Protein AF-A0A9P7NGP0-F1 (afdb_monomer_lite)

pLDDT: mean 70.24, std 17.87, range [31.16, 93.62]

Sequence (156 aa):
FSLLLSSTIDVFDLRAKATAATGVGLSGDTGLLHAVDDRLAAYGYETNTGIRMVCVVDMRGRRVDASRQPSGSGSGGGGGGGSGSGGTGTGLRDAELKPVFRAMQAAYVRLLQNPFYQPDEHAPLGGAGGQRIVSRRFDADMRRIGEGWTPGVTSL

InterPro domains:
  IPR006722 Trafficking protein particle complex subunit 2 [PF04628] (38-145)
  IPR006722 Trafficking protein particle complex subunit 2 [PTHR12403] (4-146)
  IPR011012 Longin-like domain superfamily [SSF64356] (4-149)

Structure (mmCIF, N/CA/C/O backbone):
data_AF-A0A9P7NGP0-F1
#
_entry.id   AF-A0A9P7NGP0-F1
#
loop_
_atom_site.group_PDB
_atom_site.id
_atom_site.type_symbol
_atom_site.label_atom_id
_atom_site.label_alt_id
_atom_site.label_comp_id
_atom_site.label_asym_id
_atom_site.label_entity_id
_atom_site.label_seq_id
_atom_site.pdbx_PDB_ins_code
_atom_site.Cartn_x
_atom_site.Cartn_y
_atom_site.Cartn_z
_atom_site.occupancy
_atom_site.B_iso_or_equiv
_atom_site.auth_seq_id
_atom_site.auth_comp_id
_atom_site.auth_asym_id
_atom_site.auth_atom_id
_atom_site.pdbx_PDB_model_num
ATOM 1 N N . PHE A 1 1 ? 6.179 -15.873 3.939 1.00 59.59 1 PHE A N 1
ATOM 2 C CA . PHE A 1 1 ? 5.945 -14.430 3.713 1.00 59.59 1 PHE A CA 1
ATOM 3 C C . PHE A 1 1 ? 6.059 -13.578 4.975 1.00 59.59 1 PHE A C 1
ATOM 5 O O . PHE A 1 1 ? 6.586 -12.483 4.864 1.00 59.59 1 PHE A O 1
ATOM 12 N N . SER A 1 2 ? 5.649 -14.044 6.161 1.00 70.25 2 SER A N 1
ATOM 13 C CA . SER A 1 2 ? 5.647 -13.210 7.380 1.00 70.25 2 SER A CA 1
ATOM 14 C C . SER A 1 2 ? 7.013 -12.630 7.780 1.00 70.25 2 SER A C 1
ATOM 16 O O . SER A 1 2 ? 7.070 -11.475 8.176 1.00 70.25 2 SER A O 1
ATOM 18 N N . LEU A 1 3 ? 8.115 -13.373 7.607 1.00 73.75 3 LEU A N 1
ATOM 19 C CA . LEU A 1 3 ? 9.470 -12.860 7.876 1.00 73.75 3 LEU A CA 1
ATOM 20 C C . LEU A 1 3 ? 9.872 -11.713 6.933 1.00 73.75 3 LEU A C 1
ATOM 22 O O . LEU A 1 3 ? 10.450 -10.727 7.375 1.00 73.75 3 LEU A O 1
ATOM 26 N N . LEU A 1 4 ? 9.513 -11.811 5.649 1.00 71.88 4 LEU A N 1
ATOM 27 C CA . LEU A 1 4 ? 9.787 -10.763 4.660 1.00 71.88 4 LEU A CA 1
ATOM 28 C C . LEU A 1 4 ? 8.982 -9.502 4.962 1.00 71.88 4 LEU A C 1
ATOM 30 O O . LEU A 1 4 ? 9.525 -8.407 4.919 1.00 71.88 4 LEU A O 1
ATOM 34 N N . LEU A 1 5 ? 7.706 -9.668 5.322 1.00 73.38 5 LEU A N 1
ATOM 35 C CA . LEU A 1 5 ? 6.855 -8.554 5.734 1.00 73.38 5 LEU A CA 1
ATOM 36 C C . LEU A 1 5 ? 7.398 -7.875 6.997 1.00 73.38 5 LEU A C 1
ATOM 38 O O . LEU A 1 5 ? 7.492 -6.652 7.029 1.00 73.38 5 LEU A O 1
ATOM 42 N N . SER A 1 6 ? 7.829 -8.655 7.992 1.00 77.38 6 SER A N 1
ATOM 43 C CA . SER A 1 6 ? 8.477 -8.113 9.190 1.00 77.38 6 SER A CA 1
ATOM 44 C C . SER A 1 6 ? 9.724 -7.300 8.835 1.00 77.38 6 SER A C 1
ATOM 46 O O . SER A 1 6 ? 9.864 -6.179 9.303 1.00 77.38 6 SER A O 1
ATOM 48 N N . SER A 1 7 ? 10.578 -7.806 7.940 1.00 77.56 7 SER A N 1
ATOM 49 C CA . SER A 1 7 ? 11.766 -7.072 7.487 1.00 77.56 7 SER A CA 1
ATOM 50 C C . SER A 1 7 ? 11.413 -5.788 6.724 1.00 77.56 7 SER A C 1
ATOM 52 O O . SER A 1 7 ? 12.077 -4.769 6.897 1.00 77.56 7 SER A O 1
ATOM 54 N N . THR A 1 8 ? 10.341 -5.785 5.920 1.00 74.81 8 THR A N 1
ATOM 55 C CA . THR A 1 8 ? 9.895 -4.558 5.240 1.00 74.81 8 THR A CA 1
ATOM 56 C C . THR A 1 8 ? 9.407 -3.483 6.210 1.00 74.81 8 THR A C 1
ATOM 58 O O . THR A 1 8 ? 9.597 -2.303 5.925 1.00 74.81 8 THR A O 1
ATOM 61 N N . ILE A 1 9 ? 8.829 -3.864 7.358 1.00 79.38 9 ILE A N 1
ATOM 62 C CA . ILE A 1 9 ? 8.383 -2.921 8.398 1.00 79.38 9 ILE A CA 1
ATOM 63 C C . ILE A 1 9 ? 9.575 -2.156 8.979 1.00 79.38 9 ILE A C 1
ATOM 65 O O . ILE A 1 9 ? 9.506 -0.931 9.075 1.00 79.38 9 ILE A O 1
ATOM 69 N N . ASP A 1 10 ? 10.683 -2.841 9.266 1.00 78.31 10 ASP A N 1
ATOM 70 C CA . ASP A 1 10 ? 11.898 -2.194 9.776 1.00 78.31 10 ASP A CA 1
ATOM 71 C C . ASP A 1 10 ? 12.448 -1.162 8.775 1.00 78.31 10 ASP A C 1
ATOM 73 O O . ASP A 1 10 ? 12.891 -0.075 9.155 1.00 78.31 10 ASP A O 1
ATOM 77 N N . VAL A 1 11 ? 12.375 -1.472 7.474 1.00 77.62 11 VAL A N 1
ATOM 78 C CA . VAL A 1 11 ? 12.791 -0.555 6.401 1.00 77.62 11 VAL A CA 1
ATOM 79 C C . VAL A 1 11 ? 11.866 0.660 6.313 1.00 77.62 11 VAL A C 1
ATOM 81 O O . VAL A 1 11 ? 12.364 1.775 6.132 1.00 77.62 11 VAL A O 1
ATOM 84 N N . PHE A 1 12 ? 10.550 0.476 6.466 1.00 77.00 12 PHE A N 1
ATOM 85 C CA . PHE A 1 12 ? 9.608 1.595 6.552 1.00 77.00 12 PHE A CA 1
ATOM 86 C C . PHE A 1 12 ? 9.940 2.505 7.733 1.00 77.00 12 PHE A C 1
ATOM 88 O O . PHE A 1 12 ? 10.072 3.707 7.538 1.00 77.00 12 PHE A O 1
ATOM 95 N N . ASP A 1 13 ? 10.147 1.957 8.930 1.00 78.38 13 ASP A N 1
ATOM 96 C CA . ASP A 1 13 ? 10.439 2.764 10.120 1.00 78.38 13 ASP A CA 1
ATOM 97 C C . ASP A 1 13 ? 11.765 3.522 9.999 1.00 78.38 13 ASP A C 1
ATOM 99 O O . ASP A 1 13 ? 11.867 4.686 10.400 1.00 78.38 13 ASP A O 1
ATOM 103 N N . LEU A 1 14 ? 12.787 2.887 9.419 1.00 77.75 14 LEU A N 1
ATOM 104 C CA . LEU A 1 14 ? 14.083 3.516 9.179 1.00 77.75 14 LEU A CA 1
ATOM 105 C C . LEU A 1 14 ? 13.969 4.664 8.168 1.00 77.75 14 LEU A C 1
ATOM 107 O O . LEU A 1 14 ? 14.516 5.746 8.399 1.00 77.75 14 LEU A O 1
ATOM 111 N N . ARG A 1 15 ? 13.236 4.460 7.066 1.00 73.94 15 ARG A N 1
ATOM 112 C CA . ARG A 1 15 ? 13.050 5.490 6.033 1.00 73.94 15 ARG A CA 1
ATOM 113 C C . ARG A 1 15 ? 12.108 6.598 6.484 1.00 73.94 15 ARG A C 1
ATOM 115 O O . ARG A 1 15 ? 12.420 7.750 6.229 1.00 73.94 15 ARG A O 1
ATOM 122 N N . ALA A 1 16 ? 11.047 6.298 7.229 1.00 70.44 16 ALA A N 1
ATOM 123 C CA . ALA A 1 16 ? 10.156 7.304 7.802 1.00 70.44 16 ALA A CA 1
ATOM 124 C C . ALA A 1 16 ? 10.919 8.273 8.720 1.00 70.44 16 ALA A C 1
ATOM 126 O O . ALA A 1 16 ? 10.753 9.488 8.610 1.00 70.44 16 ALA A O 1
ATOM 127 N N . LYS A 1 17 ? 11.829 7.760 9.563 1.00 69.31 17 LYS A N 1
ATOM 128 C CA . LYS A 1 17 ? 12.725 8.590 10.391 1.00 69.31 17 LYS A CA 1
ATOM 129 C C . LYS A 1 17 ? 13.653 9.466 9.544 1.00 69.31 17 LYS A C 1
ATOM 131 O O . LYS A 1 17 ? 13.838 10.638 9.864 1.00 69.31 17 LYS A O 1
ATOM 136 N N . ALA A 1 18 ? 14.210 8.924 8.459 1.00 65.19 18 ALA A N 1
ATOM 137 C CA . ALA A 1 18 ? 15.073 9.676 7.547 1.00 65.19 18 ALA A CA 1
ATOM 138 C C . ALA A 1 18 ? 14.300 10.757 6.766 1.00 65.19 18 ALA A C 1
ATOM 140 O O . ALA A 1 18 ? 14.748 11.897 6.681 1.00 65.19 18 ALA A O 1
ATOM 141 N N . THR A 1 19 ? 13.111 10.439 6.253 1.00 62.62 19 THR A N 1
ATOM 142 C CA . THR A 1 19 ? 12.244 11.371 5.524 1.00 62.62 19 THR A CA 1
ATOM 143 C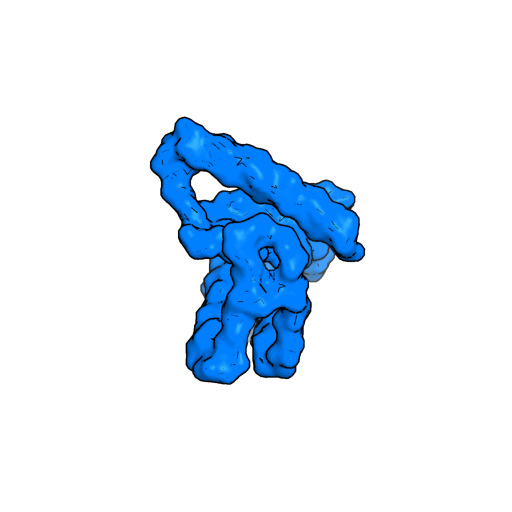 C . THR A 1 19 ? 11.738 12.489 6.437 1.00 62.62 19 THR A C 1
ATOM 145 O O . THR A 1 19 ? 11.845 13.659 6.062 1.00 62.62 19 THR A O 1
ATOM 148 N N . ALA A 1 20 ? 11.317 12.166 7.668 1.00 60.19 20 ALA A N 1
ATOM 149 C CA . ALA A 1 20 ? 10.950 13.151 8.688 1.00 60.19 20 ALA A CA 1
ATOM 150 C C . ALA A 1 20 ? 12.111 14.106 9.020 1.00 60.19 20 ALA A C 1
ATOM 152 O O . ALA A 1 20 ? 11.887 15.303 9.185 1.00 60.19 20 ALA A O 1
ATOM 153 N N . ALA A 1 21 ? 13.354 13.610 9.041 1.00 59.09 21 ALA A N 1
ATOM 154 C CA . ALA A 1 21 ? 14.542 14.441 9.234 1.00 59.09 21 ALA A CA 1
ATOM 155 C C . ALA A 1 21 ? 14.837 15.384 8.048 1.00 59.09 21 ALA A C 1
ATOM 157 O O . ALA A 1 21 ? 15.479 16.414 8.236 1.00 59.09 21 ALA A O 1
ATOM 158 N N . THR A 1 22 ? 14.361 15.066 6.838 1.00 59.50 22 THR A N 1
ATOM 159 C CA . THR A 1 22 ? 14.561 15.889 5.625 1.00 59.50 22 THR A CA 1
ATOM 160 C C . THR A 1 22 ? 13.401 16.837 5.301 1.00 59.50 22 THR A C 1
ATOM 162 O O . THR A 1 22 ? 13.508 17.627 4.366 1.00 59.50 22 THR A O 1
ATOM 165 N N . GLY A 1 23 ? 12.289 16.778 6.045 1.00 52.41 23 GLY A N 1
ATOM 166 C CA . GLY A 1 23 ? 11.128 17.661 5.855 1.00 52.41 23 GLY A CA 1
ATOM 167 C C . GLY A 1 23 ? 10.331 17.429 4.561 1.00 52.41 23 GLY A C 1
ATOM 168 O O . GLY A 1 23 ? 9.442 18.217 4.241 1.00 52.41 23 GLY A O 1
ATOM 169 N N . VAL A 1 24 ? 10.626 16.361 3.813 1.00 53.88 24 VAL A N 1
ATOM 170 C CA . VAL A 1 24 ? 9.880 15.960 2.611 1.00 53.88 24 VAL A CA 1
ATOM 171 C C . VAL A 1 24 ? 8.652 15.145 3.046 1.00 53.88 24 VAL A C 1
ATOM 173 O O . VAL A 1 24 ? 8.734 14.339 3.964 1.00 53.88 24 VAL A O 1
ATOM 176 N N . GLY A 1 25 ? 7.492 15.429 2.449 1.00 51.19 25 GLY A N 1
ATOM 177 C CA . GLY A 1 25 ? 6.162 15.123 2.994 1.00 51.19 25 GLY A CA 1
ATOM 178 C C . GLY A 1 25 ? 5.837 13.656 3.325 1.00 51.19 25 GLY A C 1
ATOM 179 O O . GLY A 1 25 ? 6.385 12.716 2.764 1.00 51.19 25 GLY A O 1
ATOM 180 N N . LEU A 1 26 ? 4.854 13.504 4.219 1.00 52.69 26 LEU A N 1
ATOM 181 C CA . LEU A 1 26 ? 4.384 12.280 4.895 1.00 52.69 26 LEU A CA 1
ATOM 182 C C . LEU A 1 26 ? 3.798 11.178 3.984 1.00 52.69 26 LEU A C 1
ATOM 184 O O . LEU A 1 26 ? 3.388 10.138 4.484 1.00 52.69 26 LEU A O 1
ATOM 188 N N . SER A 1 27 ? 3.716 11.394 2.668 1.00 54.47 27 SER A N 1
ATOM 189 C CA . SER A 1 27 ? 3.313 10.372 1.698 1.00 54.47 27 SER A CA 1
ATOM 190 C C . SER A 1 27 ? 4.347 10.307 0.593 1.00 54.47 27 SER A C 1
ATOM 192 O O . SER A 1 27 ? 4.621 11.312 -0.065 1.00 54.47 27 SER A O 1
ATOM 194 N N . GLY A 1 28 ? 4.920 9.129 0.395 1.00 61.97 28 GLY A N 1
ATOM 195 C CA . GLY A 1 28 ? 6.040 8.968 -0.513 1.00 61.97 28 GLY A CA 1
ATOM 196 C C . GLY A 1 28 ? 6.158 7.544 -1.016 1.00 61.97 28 GLY A C 1
ATOM 197 O O . GLY A 1 28 ? 5.946 6.581 -0.274 1.00 61.97 28 GLY A O 1
ATOM 198 N N . ASP A 1 29 ? 6.523 7.437 -2.293 1.00 61.75 29 ASP A N 1
ATOM 199 C CA . ASP A 1 29 ? 6.999 6.197 -2.886 1.00 61.75 29 ASP A CA 1
ATOM 200 C C . ASP A 1 29 ? 8.223 5.759 -2.075 1.00 61.75 29 ASP A C 1
ATOM 202 O O . ASP A 1 29 ? 9.286 6.377 -2.131 1.00 61.75 29 ASP A O 1
ATOM 206 N N . THR A 1 30 ? 8.069 4.719 -1.258 1.00 58.91 30 THR A N 1
ATOM 207 C CA . THR A 1 30 ? 9.188 4.199 -0.470 1.00 58.91 30 THR A CA 1
ATOM 208 C C . THR A 1 30 ? 10.150 3.437 -1.378 1.00 58.91 30 THR A C 1
ATOM 210 O O . THR A 1 30 ? 11.291 3.217 -0.989 1.00 58.91 30 THR A O 1
ATOM 213 N N . GLY A 1 31 ? 9.725 3.073 -2.593 1.00 65.94 31 GLY A N 1
ATOM 214 C CA . GLY A 1 31 ? 10.539 2.402 -3.602 1.00 65.94 31 GLY A CA 1
ATOM 215 C C . GLY A 1 31 ? 10.810 0.942 -3.237 1.00 65.94 31 GLY A C 1
ATOM 216 O O . GLY A 1 31 ? 10.021 0.298 -2.541 1.00 65.94 31 GLY A O 1
ATOM 217 N N . LEU A 1 32 ? 11.934 0.395 -3.708 1.00 68.00 32 LEU A N 1
ATOM 218 C CA . LEU A 1 32 ? 12.377 -0.959 -3.363 1.00 68.00 32 LEU A CA 1
ATOM 219 C C . LEU A 1 32 ? 12.670 -1.046 -1.854 1.00 68.00 32 LEU A C 1
ATOM 221 O O . LEU A 1 32 ? 13.572 -0.370 -1.344 1.00 68.00 32 LEU A O 1
ATOM 225 N N . LEU A 1 33 ? 11.907 -1.876 -1.144 1.00 65.44 33 LEU A N 1
ATOM 226 C CA . LEU A 1 33 ? 12.086 -2.142 0.284 1.00 65.44 33 LEU A CA 1
ATOM 227 C C . LEU A 1 33 ? 13.085 -3.271 0.505 1.00 65.44 33 LEU A C 1
ATOM 229 O O . LEU A 1 33 ? 13.976 -3.154 1.341 1.00 65.44 33 LEU A O 1
ATOM 233 N N . HIS A 1 34 ? 12.939 -4.361 -0.250 1.00 63.66 34 HIS A N 1
ATOM 234 C CA . HIS A 1 34 ? 13.792 -5.531 -0.108 1.00 63.66 34 HIS A CA 1
ATOM 235 C C . HIS A 1 34 ? 13.855 -6.321 -1.420 1.00 63.66 34 HIS A C 1
ATOM 237 O O . HIS A 1 34 ? 12.825 -6.731 -1.953 1.00 63.66 34 HIS A O 1
ATOM 243 N N . ALA A 1 35 ? 15.061 -6.543 -1.944 1.00 64.81 35 ALA A N 1
ATOM 244 C CA . ALA A 1 35 ? 15.301 -7.579 -2.942 1.00 64.81 35 ALA A CA 1
ATOM 245 C C . ALA A 1 35 ? 15.448 -8.899 -2.177 1.00 64.81 35 ALA A C 1
ATOM 247 O O . ALA A 1 35 ? 16.485 -9.158 -1.575 1.00 64.81 35 ALA A O 1
ATOM 248 N N . VAL A 1 36 ? 14.359 -9.661 -2.113 1.00 60.38 36 VAL A N 1
ATO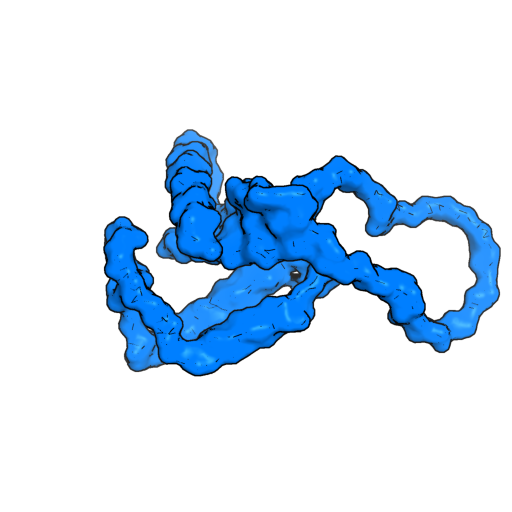M 249 C CA . VAL A 1 36 ? 14.249 -10.889 -1.315 1.00 60.38 36 VAL A CA 1
ATOM 250 C C . VAL A 1 36 ? 15.191 -11.970 -1.849 1.00 60.38 36 VAL A C 1
ATOM 252 O O . VAL A 1 36 ? 15.769 -12.726 -1.077 1.00 60.38 36 VAL A O 1
ATOM 255 N N . ASP A 1 37 ? 15.310 -12.041 -3.173 1.00 64.62 37 ASP A N 1
ATOM 256 C CA . ASP A 1 37 ? 16.213 -12.910 -3.930 1.00 64.62 37 ASP A CA 1
ATOM 257 C C . ASP A 1 37 ? 16.341 -12.331 -5.358 1.00 64.62 37 ASP A C 1
ATOM 259 O O . ASP A 1 37 ? 15.619 -11.389 -5.699 1.00 64.62 37 ASP A O 1
ATOM 263 N N . ASP A 1 38 ? 17.148 -12.930 -6.241 1.00 62.94 38 ASP A N 1
ATOM 264 C CA . ASP A 1 38 ? 17.298 -12.546 -7.665 1.00 62.94 38 ASP A CA 1
ATOM 265 C C . ASP A 1 38 ? 15.965 -12.490 -8.439 1.00 62.94 38 ASP A C 1
ATOM 267 O O . ASP A 1 38 ? 15.869 -11.976 -9.557 1.00 62.94 38 ASP A O 1
ATOM 271 N N . ARG A 1 39 ? 14.924 -13.092 -7.864 1.00 70.00 39 ARG A N 1
ATOM 272 C CA . ARG A 1 39 ? 13.625 -13.329 -8.484 1.00 70.00 39 ARG A CA 1
ATOM 273 C C . ARG A 1 39 ? 12.516 -12.502 -7.865 1.00 70.00 39 ARG A C 1
ATOM 275 O O . ARG A 1 39 ? 11.540 -12.255 -8.545 1.00 70.00 39 ARG A O 1
ATOM 282 N N . LEU A 1 40 ? 12.619 -12.089 -6.606 1.00 77.69 40 LEU A N 1
ATOM 283 C CA . LEU A 1 40 ? 11.513 -11.456 -5.889 1.00 77.69 40 LEU A CA 1
ATOM 284 C C . LEU A 1 40 ? 11.947 -10.102 -5.340 1.00 77.69 40 LEU A C 1
ATOM 286 O O . LEU A 1 40 ? 12.893 -10.012 -4.560 1.00 77.69 40 LEU A O 1
ATOM 290 N N . ALA A 1 41 ? 11.215 -9.057 -5.708 1.00 80.44 41 ALA A N 1
ATOM 291 C CA . ALA A 1 41 ? 11.430 -7.701 -5.227 1.00 80.44 41 ALA A CA 1
ATOM 292 C C . ALA A 1 41 ? 10.179 -7.192 -4.502 1.00 80.44 41 ALA A C 1
ATOM 294 O O . ALA A 1 41 ? 9.071 -7.268 -5.029 1.00 80.44 41 ALA A O 1
ATOM 295 N N . ALA A 1 42 ? 10.353 -6.680 -3.286 1.00 83.62 42 ALA A N 1
ATOM 296 C CA . ALA A 1 42 ? 9.298 -6.060 -2.497 1.00 83.62 42 ALA A CA 1
ATOM 297 C C . ALA A 1 42 ? 9.367 -4.534 -2.624 1.00 83.62 42 ALA A C 1
ATOM 299 O O . ALA A 1 42 ? 10.406 -3.925 -2.358 1.00 83.62 42 ALA A O 1
ATOM 300 N N . TYR A 1 43 ? 8.243 -3.928 -2.982 1.00 83.81 43 TYR A N 1
ATOM 301 C CA . TYR A 1 43 ? 8.062 -2.493 -3.152 1.00 83.81 43 TYR A CA 1
ATOM 302 C C . TYR A 1 43 ? 7.090 -1.945 -2.121 1.00 83.81 43 TYR A C 1
ATOM 304 O O . TYR A 1 43 ? 6.106 -2.603 -1.781 1.00 83.81 43 TYR A O 1
ATOM 312 N N . GLY A 1 44 ? 7.371 -0.734 -1.652 1.00 85.44 44 GLY A N 1
ATOM 313 C CA . GLY A 1 44 ? 6.635 -0.070 -0.588 1.00 85.44 44 GLY A CA 1
ATOM 314 C C . GLY A 1 44 ? 6.015 1.240 -1.018 1.00 85.44 44 GLY A C 1
ATOM 315 O O . GLY A 1 44 ? 6.625 2.008 -1.764 1.00 85.44 44 GLY A O 1
ATOM 316 N N . TYR A 1 45 ? 4.832 1.508 -0.482 1.00 84.12 45 TYR A N 1
ATOM 317 C CA . TYR A 1 45 ? 4.187 2.807 -0.560 1.00 84.12 45 TYR A CA 1
ATOM 318 C C . TYR A 1 45 ? 3.589 3.174 0.795 1.00 84.12 45 TYR A C 1
ATOM 320 O O . TYR A 1 45 ? 2.852 2.378 1.379 1.00 84.12 45 TYR A O 1
ATOM 328 N N . GLU A 1 46 ? 3.884 4.375 1.287 1.00 83.94 46 GLU A N 1
ATOM 329 C CA . GLU A 1 46 ? 3.298 4.900 2.520 1.00 83.94 46 GLU A CA 1
ATOM 330 C C . GLU A 1 46 ? 2.400 6.101 2.210 1.00 83.94 46 GLU A C 1
ATOM 332 O O . GLU A 1 46 ? 2.775 7.064 1.530 1.00 83.94 46 GLU A O 1
ATOM 337 N N . THR A 1 47 ? 1.166 6.016 2.695 1.00 81.56 47 THR A N 1
ATOM 338 C CA . THR A 1 47 ? 0.184 7.101 2.608 1.00 81.56 47 THR A CA 1
ATOM 339 C C . THR A 1 47 ? 0.415 8.118 3.722 1.00 81.56 47 THR A C 1
ATOM 341 O O . THR A 1 47 ? 0.943 7.791 4.781 1.00 81.56 47 THR A O 1
ATOM 344 N N . ASN A 1 48 ? -0.083 9.340 3.538 1.00 79.06 48 ASN A N 1
ATOM 345 C CA . ASN A 1 48 ? -0.045 10.396 4.555 1.00 79.06 48 ASN A CA 1
ATOM 346 C C . ASN A 1 48 ? -0.789 10.043 5.855 1.00 79.06 48 ASN A C 1
ATOM 348 O O . ASN A 1 48 ? -0.582 10.704 6.868 1.00 79.06 48 ASN A O 1
ATOM 352 N N . THR A 1 49 ? -1.663 9.034 5.833 1.00 76.50 49 THR A N 1
ATOM 353 C CA . THR A 1 49 ? -2.375 8.521 7.011 1.00 76.50 49 THR A CA 1
ATOM 354 C C . THR A 1 49 ? -1.626 7.378 7.705 1.00 76.50 49 THR A C 1
ATOM 356 O O . THR A 1 49 ? -2.190 6.737 8.585 1.00 76.50 49 THR A O 1
ATOM 359 N N . GLY A 1 50 ? -0.389 7.071 7.293 1.00 76.25 50 GLY A N 1
ATOM 360 C CA . GLY A 1 50 ? 0.436 6.012 7.885 1.00 76.25 50 GLY A CA 1
ATOM 361 C C . GLY A 1 50 ? 0.076 4.591 7.439 1.00 76.25 50 GLY A C 1
ATOM 362 O O . GLY A 1 50 ? 0.566 3.621 8.013 1.00 76.25 50 GLY A O 1
ATOM 363 N N . ILE A 1 51 ? -0.768 4.428 6.412 1.00 83.06 51 ILE A N 1
ATOM 364 C CA . ILE A 1 51 ? -1.034 3.104 5.829 1.00 83.06 51 ILE A CA 1
ATOM 365 C C . ILE A 1 51 ? 0.137 2.742 4.925 1.00 83.06 51 ILE A C 1
ATOM 367 O O . ILE A 1 51 ? 0.433 3.477 3.977 1.00 83.06 51 ILE A O 1
ATOM 371 N N . ARG A 1 52 ? 0.746 1.588 5.196 1.00 85.31 52 ARG A N 1
ATOM 372 C CA . ARG A 1 52 ? 1.879 1.033 4.452 1.00 85.31 52 ARG A CA 1
ATOM 373 C C . ARG A 1 52 ? 1.404 -0.105 3.559 1.00 85.31 52 ARG A C 1
ATOM 375 O O . ARG A 1 52 ? 0.872 -1.108 4.029 1.00 85.31 52 ARG A O 1
ATOM 382 N N . MET A 1 53 ? 1.584 0.065 2.260 1.00 87.69 53 MET A N 1
ATOM 383 C CA . MET A 1 53 ? 1.235 -0.903 1.230 1.00 87.69 53 MET A CA 1
ATOM 384 C C . MET A 1 53 ? 2.509 -1.571 0.730 1.00 87.69 53 MET A C 1
ATOM 386 O O . MET A 1 53 ? 3.489 -0.892 0.429 1.00 87.69 53 MET A O 1
ATOM 390 N N . VAL A 1 54 ? 2.486 -2.899 0.622 1.00 87.31 54 VAL A N 1
ATOM 391 C CA . VAL A 1 54 ? 3.611 -3.684 0.104 1.00 87.31 54 VAL A CA 1
ATOM 392 C C . VAL A 1 54 ? 3.149 -4.509 -1.086 1.00 87.31 54 VAL A C 1
ATOM 394 O O . VAL A 1 54 ? 2.147 -5.218 -1.002 1.00 87.31 54 VAL A O 1
ATOM 397 N N . CYS A 1 55 ? 3.899 -4.437 -2.181 1.00 85.88 55 CYS A N 1
ATOM 398 C CA . CYS A 1 55 ? 3.720 -5.271 -3.362 1.00 85.88 55 CYS A CA 1
ATOM 399 C C . CYS A 1 55 ? 4.976 -6.124 -3.562 1.00 85.88 55 CYS A C 1
ATOM 401 O O . CYS A 1 55 ? 6.083 -5.591 -3.572 1.00 85.88 55 CYS A O 1
ATOM 403 N N . VAL A 1 56 ? 4.822 -7.441 -3.714 1.00 85.56 56 VAL A N 1
ATOM 404 C CA . VAL A 1 56 ? 5.936 -8.349 -4.022 1.00 85.56 56 VAL A CA 1
ATOM 405 C C . VAL A 1 56 ? 5.821 -8.774 -5.477 1.00 85.56 56 VAL A C 1
ATOM 407 O O . VAL A 1 56 ? 4.806 -9.337 -5.879 1.00 85.56 56 VAL A O 1
ATOM 410 N N . VAL A 1 57 ? 6.865 -8.507 -6.254 1.00 82.44 57 VAL A N 1
ATOM 411 C CA . VAL A 1 57 ? 6.912 -8.736 -7.697 1.00 82.44 57 VAL A CA 1
ATOM 412 C C . VAL A 1 57 ? 7.931 -9.826 -8.002 1.00 82.44 57 VAL A C 1
ATOM 414 O O . VAL A 1 57 ? 9.077 -9.748 -7.557 1.00 82.44 57 VAL A O 1
ATOM 417 N N . ASP A 1 58 ? 7.516 -10.832 -8.776 1.00 83.44 58 ASP A N 1
ATOM 418 C CA . ASP A 1 58 ? 8.437 -11.798 -9.376 1.00 83.44 58 ASP A CA 1
ATOM 419 C C . ASP A 1 58 ? 9.068 -11.196 -10.636 1.00 83.44 58 ASP A C 1
ATOM 421 O O . ASP A 1 58 ? 8.433 -11.060 -11.679 1.00 83.44 58 ASP A O 1
ATOM 425 N N . MET A 1 59 ? 10.347 -10.858 -10.533 1.00 71.44 59 MET A N 1
ATOM 426 C CA . MET A 1 59 ? 11.184 -10.277 -11.578 1.00 71.44 59 MET A CA 1
ATOM 427 C C . MET A 1 59 ? 11.480 -11.263 -12.721 1.00 71.44 59 MET A C 1
ATOM 429 O O . MET A 1 59 ? 11.977 -10.858 -13.773 1.00 71.44 59 MET A O 1
ATOM 433 N N . ARG A 1 60 ? 11.160 -12.559 -12.564 1.00 63.47 60 ARG A N 1
ATOM 434 C CA . ARG A 1 60 ? 11.157 -13.541 -13.667 1.00 63.47 60 ARG A CA 1
ATOM 435 C C . ARG A 1 60 ? 9.848 -13.545 -14.446 1.00 63.47 60 ARG A C 1
ATOM 437 O O . ARG A 1 60 ? 9.793 -14.123 -15.535 1.00 63.47 60 ARG A O 1
ATOM 444 N N . GLY A 1 61 ? 8.792 -12.982 -13.864 1.00 55.12 61 GLY A N 1
ATOM 445 C CA . GLY A 1 61 ? 7.413 -13.132 -14.292 1.00 55.12 61 GLY A CA 1
ATOM 446 C C . GLY A 1 61 ? 7.148 -12.495 -15.644 1.00 55.12 61 GLY A C 1
ATOM 447 O O . GLY A 1 61 ? 6.967 -11.289 -15.739 1.00 55.12 61 GLY A O 1
ATOM 448 N N . ARG A 1 62 ? 7.114 -13.367 -16.661 1.00 49.56 62 ARG A N 1
ATOM 449 C CA . ARG A 1 62 ? 6.666 -13.166 -18.043 1.00 49.56 62 ARG A CA 1
ATOM 450 C C . ARG A 1 62 ? 7.154 -11.827 -18.599 1.00 49.56 62 ARG A C 1
ATOM 452 O O . ARG A 1 62 ? 6.436 -10.836 -18.544 1.00 49.56 62 ARG A O 1
ATOM 459 N N . ARG A 1 63 ? 8.351 -11.827 -19.212 1.00 46.72 63 ARG A N 1
ATOM 460 C CA . ARG A 1 63 ? 8.649 -10.873 -20.295 1.00 46.72 63 ARG A CA 1
ATOM 461 C C . ARG A 1 63 ? 7.397 -10.875 -21.158 1.00 46.72 63 ARG A C 1
ATOM 463 O O . ARG A 1 63 ? 7.117 -11.901 -21.777 1.00 46.72 63 ARG A O 1
ATOM 470 N N . VAL A 1 64 ? 6.573 -9.835 -21.046 1.00 48.00 64 VAL A N 1
ATOM 471 C CA . VAL A 1 64 ? 5.341 -9.757 -21.814 1.00 48.00 64 VAL A CA 1
ATOM 472 C C . VAL A 1 64 ? 5.817 -9.897 -23.240 1.00 48.00 64 VAL A C 1
ATOM 474 O O . VAL A 1 64 ? 6.704 -9.158 -23.669 1.00 48.00 64 VAL A O 1
ATOM 477 N N . ASP A 1 65 ? 5.341 -10.958 -23.884 1.00 42.50 65 ASP A N 1
ATOM 478 C CA . ASP A 1 65 ? 5.620 -11.274 -25.267 1.00 42.50 65 ASP A CA 1
ATOM 479 C C . ASP A 1 65 ? 5.352 -9.994 -26.060 1.00 42.50 65 ASP A C 1
ATOM 481 O O . ASP A 1 65 ? 4.210 -9.661 -26.377 1.00 42.50 65 ASP A O 1
ATOM 485 N N . ALA A 1 66 ? 6.416 -9.263 -26.391 1.00 45.06 66 ALA A N 1
ATOM 486 C CA . ALA A 1 66 ? 6.375 -8.144 -27.324 1.00 45.06 66 ALA A CA 1
ATOM 487 C C . ALA A 1 66 ? 5.981 -8.613 -28.744 1.00 45.06 66 ALA A C 1
ATOM 489 O O . ALA A 1 66 ? 6.059 -7.851 -29.700 1.00 45.06 66 ALA A O 1
ATOM 490 N N . SER A 1 67 ? 5.573 -9.878 -28.887 1.00 39.06 67 SER A N 1
ATOM 491 C CA . SER A 1 67 ? 5.175 -10.549 -30.113 1.00 39.06 67 SER A CA 1
ATOM 492 C C . SER A 1 67 ? 3.665 -10.559 -30.363 1.00 39.06 67 SER A C 1
ATOM 494 O O . SER A 1 67 ? 3.260 -10.918 -31.465 1.00 39.06 67 SER A O 1
ATOM 496 N N . ARG A 1 68 ? 2.801 -10.119 -29.430 1.00 42.94 68 ARG A N 1
ATOM 497 C CA . ARG A 1 68 ? 1.358 -9.974 -29.729 1.00 42.94 68 ARG A CA 1
ATOM 498 C C . ARG A 1 68 ? 1.001 -8.570 -30.208 1.00 42.94 68 ARG A C 1
ATOM 500 O O . ARG A 1 68 ? 0.136 -7.893 -29.663 1.00 42.94 68 ARG A O 1
ATOM 507 N N . GLN A 1 69 ? 1.683 -8.165 -31.272 1.00 40.00 69 GLN A N 1
ATOM 508 C CA . GLN A 1 69 ? 1.256 -7.097 -32.164 1.00 40.00 69 GLN A CA 1
ATOM 509 C C . GLN A 1 69 ? 0.015 -7.600 -32.934 1.00 40.00 69 GLN A C 1
ATOM 511 O O . GLN A 1 69 ? 0.089 -8.672 -33.541 1.00 40.00 69 GLN A O 1
ATOM 516 N N . PRO A 1 70 ? -1.143 -6.911 -32.920 1.00 40.00 70 PRO A N 1
ATOM 517 C CA . PRO A 1 70 ? -2.201 -7.221 -33.870 1.00 40.00 70 PRO A CA 1
ATOM 518 C C . PRO A 1 70 ? -1.661 -6.913 -35.269 1.00 40.00 70 PRO A C 1
ATOM 520 O O . PRO A 1 70 ? -1.208 -5.806 -35.549 1.00 40.00 70 PRO A O 1
ATOM 523 N N . SER A 1 71 ? -1.660 -7.933 -36.119 1.00 43.22 71 SER A N 1
ATOM 524 C CA . SER A 1 71 ? -1.261 -7.883 -37.521 1.00 43.22 71 SER A CA 1
ATOM 525 C C . SER A 1 71 ? -2.035 -6.793 -38.268 1.00 43.22 71 SER A C 1
ATOM 527 O O . SER A 1 71 ? -3.180 -6.999 -38.670 1.00 43.22 71 SER A O 1
ATOM 529 N N . GLY A 1 72 ? -1.394 -5.640 -38.445 1.00 38.97 72 GLY A N 1
ATOM 530 C CA . GLY A 1 72 ? -1.796 -4.565 -39.341 1.00 38.97 72 GLY A CA 1
ATOM 531 C C . GLY A 1 72 ? -0.701 -4.364 -40.383 1.00 38.97 72 GLY A C 1
ATOM 532 O O . GLY A 1 72 ? 0.437 -4.052 -40.050 1.00 38.97 72 GLY A O 1
ATOM 533 N N . SER A 1 73 ? -1.053 -4.605 -41.639 1.00 43.94 73 SER A N 1
ATOM 534 C CA . SER A 1 73 ? -0.236 -4.420 -42.837 1.00 43.94 73 SER A CA 1
ATOM 535 C C . SER A 1 73 ? 0.411 -3.032 -42.928 1.00 43.94 73 SER A C 1
ATOM 537 O O . SER A 1 73 ? -0.290 -2.026 -42.823 1.00 43.94 73 SER A O 1
ATOM 539 N N . GLY A 1 74 ? 1.706 -2.971 -43.243 1.00 34.53 74 GLY A N 1
ATOM 540 C CA . GLY A 1 74 ? 2.374 -1.725 -43.627 1.00 34.53 74 GLY A CA 1
ATOM 541 C C . GLY A 1 74 ? 3.861 -1.917 -43.916 1.00 34.53 74 GLY A C 1
ATOM 542 O O . GLY A 1 74 ? 4.653 -2.145 -43.010 1.00 34.53 74 GLY A O 1
ATOM 543 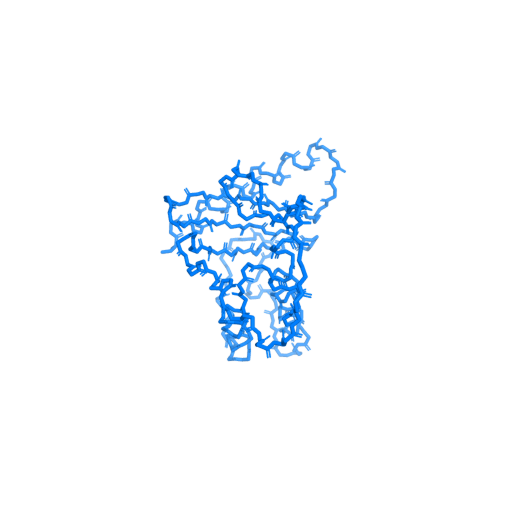N N . SER A 1 75 ? 4.235 -1.838 -45.190 1.00 39.62 75 SER A N 1
ATOM 544 C CA . SER A 1 75 ? 5.613 -1.799 -45.685 1.00 39.62 75 SER A CA 1
ATOM 545 C C . SER A 1 75 ? 6.313 -0.479 -45.337 1.00 39.62 75 SER A C 1
ATOM 547 O O . SER A 1 75 ? 5.706 0.574 -45.524 1.00 39.62 75 SER A O 1
ATOM 549 N N . GLY A 1 76 ? 7.606 -0.506 -44.989 1.00 33.34 76 GLY A N 1
ATOM 550 C CA . GLY A 1 76 ? 8.465 0.684 -45.095 1.00 33.34 76 GLY A CA 1
ATOM 551 C C . GLY A 1 76 ? 9.671 0.738 -44.150 1.00 33.34 76 GLY A C 1
ATOM 552 O O . GLY A 1 76 ? 9.516 0.991 -42.966 1.00 33.34 76 GLY A O 1
ATOM 553 N N . GLY A 1 77 ? 10.861 0.519 -44.720 1.00 32.31 77 GLY A N 1
ATOM 554 C CA . GLY A 1 77 ? 12.144 1.196 -44.459 1.00 32.31 77 GLY A CA 1
ATOM 555 C C . GLY A 1 77 ? 12.544 1.690 -43.056 1.00 32.31 77 GLY A C 1
ATOM 556 O O . GLY A 1 77 ? 12.047 2.699 -42.584 1.00 32.31 77 GLY A O 1
ATOM 557 N N . GLY A 1 78 ? 13.605 1.074 -42.519 1.00 33.62 78 GLY A N 1
ATOM 558 C CA . GLY A 1 78 ? 14.868 1.746 -42.161 1.00 33.62 78 GLY A CA 1
ATOM 559 C C . GLY A 1 78 ? 14.908 2.821 -41.061 1.00 33.62 78 GLY A C 1
ATOM 560 O O . GLY A 1 78 ? 14.556 3.967 -41.297 1.00 33.62 78 GLY A O 1
ATOM 561 N N . GLY A 1 79 ? 15.599 2.489 -39.961 1.00 31.16 79 GLY A N 1
ATOM 562 C CA . GLY A 1 79 ? 16.556 3.410 -39.330 1.00 31.16 79 GLY A CA 1
ATOM 563 C C . GLY A 1 79 ? 16.157 4.062 -38.003 1.00 31.16 79 GLY A C 1
ATOM 564 O O . GLY A 1 79 ? 15.474 5.073 -37.985 1.00 31.16 79 GLY A O 1
ATOM 565 N N . GLY A 1 80 ? 16.756 3.557 -36.916 1.00 32.91 80 GLY A N 1
ATOM 566 C CA . GLY A 1 80 ? 17.311 4.391 -35.841 1.00 32.91 80 GLY A CA 1
ATOM 567 C C . GLY A 1 80 ? 16.360 4.921 -34.763 1.00 32.91 80 GLY A C 1
ATOM 568 O O . GLY A 1 80 ? 15.522 5.774 -35.015 1.00 32.91 80 GLY A O 1
ATOM 569 N N . GLY A 1 81 ? 16.615 4.513 -33.513 1.00 33.12 81 GLY A N 1
ATOM 570 C CA . GLY A 1 81 ? 16.197 5.277 -32.330 1.00 33.12 81 GLY A CA 1
ATOM 571 C C . GLY A 1 81 ? 15.065 4.674 -31.502 1.00 33.12 81 GLY A C 1
ATOM 572 O O . GLY A 1 81 ? 14.149 5.386 -31.111 1.00 33.12 81 GLY A O 1
ATOM 573 N N . GLY A 1 82 ? 15.128 3.375 -31.194 1.00 36.69 82 GLY A N 1
ATOM 574 C CA . GLY A 1 82 ? 14.274 2.754 -30.179 1.00 36.69 82 GLY A CA 1
ATOM 575 C C . GLY A 1 82 ? 14.604 3.257 -28.769 1.00 36.69 82 GLY A C 1
ATOM 576 O O . GLY A 1 82 ? 15.278 2.573 -28.004 1.00 36.69 82 GLY A O 1
ATOM 577 N N . SER A 1 83 ? 14.114 4.437 -28.399 1.00 44.94 83 SER A N 1
ATOM 578 C CA . SER A 1 83 ? 14.058 4.914 -27.014 1.00 44.94 83 SER A CA 1
ATOM 579 C C . SER A 1 83 ? 12.868 4.274 -26.288 1.00 44.94 83 SER A C 1
ATOM 581 O O . SER A 1 83 ? 11.884 4.921 -25.951 1.00 44.94 83 SER A O 1
ATOM 583 N N . GLY A 1 84 ? 12.944 2.964 -26.056 1.00 44.44 84 GLY A N 1
ATOM 584 C CA . GLY A 1 84 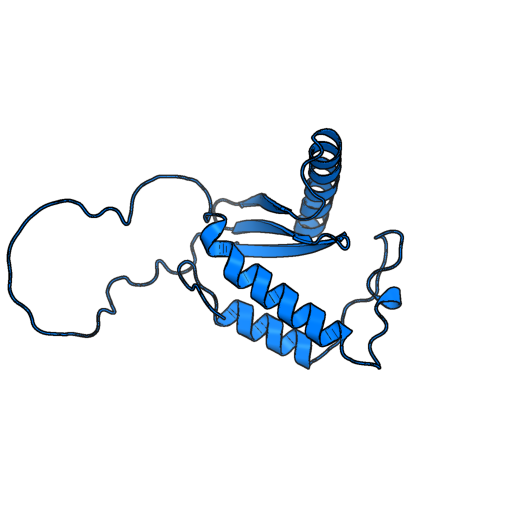? 11.912 2.245 -25.296 1.00 44.44 84 GLY A CA 1
ATOM 585 C C . GLY A 1 84 ? 12.402 1.036 -24.507 1.00 44.44 84 GLY A C 1
ATOM 586 O O . GLY A 1 84 ? 11.645 0.463 -23.734 1.00 44.44 84 GLY A O 1
ATOM 587 N N . SER A 1 85 ? 13.664 0.639 -24.657 1.00 53.06 85 SER A N 1
ATOM 588 C CA . SER A 1 85 ? 14.207 -0.509 -23.937 1.00 53.06 85 SER A CA 1
ATOM 589 C C . SER A 1 85 ? 15.695 -0.289 -23.713 1.00 53.06 85 SER A C 1
ATOM 591 O O . SER A 1 85 ? 16.531 -0.635 -24.540 1.00 53.06 85 SER A O 1
ATOM 593 N N . GLY A 1 86 ? 16.025 0.399 -22.625 1.00 35.81 86 GLY A N 1
ATOM 594 C CA . GLY A 1 86 ? 17.400 0.756 -22.314 1.00 35.81 86 GLY A CA 1
ATOM 595 C C . GLY A 1 86 ? 17.584 1.018 -20.829 1.00 35.81 86 GLY A C 1
ATOM 596 O O . GLY A 1 86 ? 17.095 2.019 -20.306 1.00 35.81 86 GLY A O 1
ATOM 597 N N . GLY A 1 87 ? 18.331 0.125 -20.184 1.00 35.53 87 GLY A N 1
ATOM 598 C CA . GLY A 1 87 ? 19.095 0.448 -18.984 1.00 35.53 87 GLY A CA 1
ATOM 599 C C . GLY A 1 87 ? 18.706 -0.329 -17.734 1.00 35.53 87 GLY A C 1
ATOM 600 O O . GLY A 1 87 ? 17.944 0.169 -16.915 1.00 35.53 87 GLY A O 1
ATOM 601 N N . THR A 1 88 ? 19.270 -1.535 -17.605 1.00 38.12 88 THR A N 1
ATOM 602 C CA . THR A 1 88 ? 20.071 -1.984 -16.444 1.00 38.12 88 THR A CA 1
ATOM 603 C C . THR A 1 88 ? 19.901 -1.187 -15.146 1.00 38.12 88 THR A C 1
ATOM 605 O O . THR A 1 88 ? 20.815 -0.507 -14.686 1.00 38.12 88 THR A O 1
ATOM 608 N N . GLY A 1 89 ? 18.732 -1.319 -14.536 1.00 41.44 89 GLY A N 1
ATOM 609 C CA . GLY A 1 89 ? 18.506 -1.060 -13.125 1.00 41.44 89 GLY A CA 1
ATOM 610 C C . GLY A 1 89 ? 17.797 -2.282 -12.572 1.00 41.44 89 GLY A C 1
ATOM 611 O O . GLY A 1 89 ? 16.759 -2.684 -13.088 1.00 41.44 89 GLY A O 1
ATOM 612 N N . THR A 1 90 ? 18.388 -2.926 -11.578 1.00 51.81 90 THR A N 1
ATOM 613 C CA . THR A 1 90 ? 17.778 -4.007 -10.801 1.00 51.81 90 THR A CA 1
ATOM 614 C C . THR A 1 90 ? 16.532 -3.470 -10.084 1.00 51.81 90 THR A C 1
ATOM 616 O O . THR A 1 90 ? 16.624 -3.005 -8.952 1.00 51.81 90 THR A O 1
ATOM 619 N N . GLY A 1 91 ? 15.378 -3.451 -10.761 1.00 61.22 91 GLY A N 1
ATOM 620 C CA . GLY A 1 91 ? 14.121 -2.952 -10.198 1.00 61.22 91 GLY A CA 1
ATOM 621 C C . GLY A 1 91 ? 13.118 -2.427 -11.232 1.00 61.22 91 GLY A C 1
ATOM 622 O O . GLY A 1 91 ? 13.508 -1.834 -12.233 1.00 61.22 91 GLY A O 1
ATOM 623 N N . LEU A 1 92 ? 11.819 -2.597 -10.963 1.00 67.69 92 LEU A N 1
ATOM 624 C CA . LEU A 1 92 ? 10.755 -1.818 -11.594 1.00 67.69 92 LEU A CA 1
ATOM 625 C C . LEU A 1 92 ? 10.912 -0.331 -11.251 1.00 67.69 92 LEU A C 1
ATOM 627 O O . LEU A 1 92 ? 11.256 0.011 -10.118 1.00 67.69 92 LEU A O 1
ATOM 631 N N . ARG A 1 93 ? 10.630 0.549 -12.218 1.00 70.94 93 ARG A N 1
ATOM 632 C CA . ARG A 1 93 ? 10.614 2.001 -11.985 1.00 70.94 93 ARG A CA 1
ATOM 633 C C . ARG A 1 93 ? 9.363 2.396 -11.202 1.00 70.94 93 ARG A C 1
ATOM 635 O O . ARG A 1 93 ? 8.285 1.864 -11.452 1.00 70.94 93 ARG A O 1
ATOM 642 N N . ASP A 1 94 ? 9.474 3.419 -10.358 1.00 69.50 94 ASP A N 1
ATOM 643 C CA . ASP A 1 94 ? 8.358 3.931 -9.546 1.00 69.50 94 ASP A CA 1
ATOM 644 C C . ASP A 1 94 ? 7.115 4.274 -10.384 1.00 69.50 94 ASP A C 1
ATOM 646 O O . ASP A 1 94 ? 5.981 4.034 -9.973 1.00 69.50 94 ASP A O 1
ATOM 650 N N . ALA A 1 95 ? 7.313 4.784 -11.605 1.00 73.38 95 ALA A N 1
ATOM 651 C CA . ALA A 1 95 ? 6.226 5.099 -12.531 1.00 73.38 95 ALA A CA 1
ATOM 652 C C . ALA A 1 95 ? 5.361 3.878 -12.902 1.00 73.38 95 ALA A C 1
ATOM 654 O O . ALA A 1 95 ? 4.160 4.031 -13.116 1.00 73.38 95 ALA A O 1
ATOM 655 N N . GLU A 1 96 ? 5.947 2.681 -12.944 1.00 79.06 96 GLU A N 1
ATOM 656 C CA . GLU A 1 96 ? 5.258 1.430 -13.289 1.00 79.06 96 GLU A CA 1
ATOM 657 C C . GLU A 1 96 ? 4.481 0.849 -12.098 1.00 79.06 96 GLU A C 1
ATOM 659 O O . GLU A 1 96 ? 3.514 0.111 -12.286 1.00 79.06 96 GLU A O 1
ATOM 664 N N . LEU A 1 97 ? 4.871 1.217 -10.874 1.00 82.19 97 LEU A N 1
ATOM 665 C CA . LEU A 1 97 ? 4.251 0.758 -9.629 1.00 82.19 97 LEU A CA 1
ATOM 666 C C . LEU A 1 97 ? 3.124 1.683 -9.142 1.00 82.19 97 LEU A C 1
ATOM 668 O O . LEU A 1 97 ? 2.222 1.259 -8.420 1.00 82.19 97 LEU A O 1
ATOM 672 N N . LYS A 1 98 ? 3.113 2.951 -9.566 1.00 85.00 98 LYS A N 1
ATOM 673 C CA . LYS A 1 98 ? 2.052 3.908 -9.205 1.00 85.00 98 LYS A CA 1
ATOM 674 C C . LYS A 1 98 ? 0.630 3.411 -9.502 1.00 85.00 98 LYS A C 1
ATOM 676 O O . LYS A 1 98 ? -0.230 3.598 -8.640 1.00 85.00 98 LYS A O 1
ATOM 681 N N . PRO A 1 99 ? 0.334 2.786 -10.658 1.00 88.12 99 PRO A N 1
ATOM 682 C CA . PRO A 1 99 ? -1.006 2.280 -10.948 1.00 88.12 99 PRO A CA 1
ATOM 683 C C . PRO A 1 99 ? -1.473 1.211 -9.955 1.00 88.12 99 PRO A C 1
ATOM 685 O O . PRO A 1 99 ? -2.612 1.280 -9.492 1.00 88.12 99 PRO A O 1
ATOM 688 N N . VAL A 1 100 ? -0.599 0.270 -9.571 1.00 90.38 100 VAL A N 1
ATOM 689 C CA . VAL A 1 100 ? -0.958 -0.794 -8.618 1.00 90.38 100 VAL A CA 1
ATOM 690 C C . VAL A 1 100 ? -1.205 -0.227 -7.222 1.00 90.38 100 VAL A C 1
ATOM 692 O O . VAL A 1 100 ? -2.237 -0.528 -6.622 1.00 90.38 100 VAL A O 1
ATOM 695 N N . PHE A 1 101 ? -0.352 0.681 -6.739 1.00 89.81 101 PHE A N 1
ATOM 696 C CA . PHE A 1 101 ? -0.552 1.312 -5.431 1.00 89.81 101 PHE A CA 1
ATOM 697 C C . PHE A 1 101 ? -1.803 2.195 -5.391 1.00 89.81 101 PHE A C 1
ATOM 699 O O . PHE A 1 101 ? -2.557 2.144 -4.421 1.00 89.81 101 PHE A O 1
ATOM 706 N N . ARG A 1 102 ? -2.103 2.932 -6.469 1.00 89.75 102 ARG A N 1
ATOM 707 C CA . ARG A 1 102 ? -3.360 3.693 -6.583 1.00 89.75 102 ARG A CA 1
ATOM 708 C C . ARG A 1 102 ? -4.585 2.783 -6.559 1.00 89.75 102 ARG A C 1
ATOM 710 O O . ARG A 1 102 ? -5.558 3.102 -5.879 1.00 89.75 102 ARG A O 1
ATOM 717 N N . ALA A 1 103 ? -4.545 1.654 -7.264 1.00 90.94 103 ALA A N 1
ATOM 718 C CA . ALA A 1 103 ? -5.644 0.693 -7.269 1.00 90.94 103 ALA A CA 1
ATOM 719 C C . ALA A 1 103 ? -5.849 0.059 -5.882 1.00 90.94 103 ALA A C 1
ATOM 721 O O . ALA A 1 103 ? -6.986 -0.040 -5.411 1.00 90.94 103 ALA A O 1
ATOM 722 N N . MET A 1 104 ? -4.758 -0.296 -5.194 1.00 92.31 104 MET A N 1
ATOM 723 C CA . MET A 1 104 ? -4.794 -0.792 -3.816 1.00 92.31 104 MET A CA 1
ATOM 724 C C . MET A 1 104 ? -5.377 0.247 -2.854 1.00 92.31 104 MET A C 1
ATOM 726 O O . MET A 1 104 ? -6.269 -0.072 -2.066 1.00 92.31 104 MET A O 1
ATOM 730 N N . GLN A 1 105 ? -4.930 1.502 -2.951 1.00 91.06 105 GLN A N 1
ATOM 731 C CA . GLN A 1 105 ? -5.452 2.602 -2.145 1.00 91.06 105 GLN A CA 1
ATOM 732 C C . GLN A 1 105 ? -6.943 2.820 -2.402 1.00 91.06 105 GLN A C 1
ATOM 734 O O . GLN A 1 105 ? -7.714 2.938 -1.455 1.00 91.06 105 GLN A O 1
ATOM 739 N N . ALA A 1 106 ? -7.382 2.806 -3.662 1.00 92.44 106 ALA A N 1
ATOM 740 C CA . ALA A 1 106 ? -8.792 2.941 -4.008 1.00 92.44 106 ALA A CA 1
ATOM 741 C C . ALA A 1 106 ? -9.646 1.782 -3.462 1.00 92.44 106 ALA A C 1
ATOM 743 O O . ALA A 1 106 ? -10.781 2.001 -3.038 1.00 92.44 106 ALA A O 1
ATOM 744 N N . ALA A 1 107 ? -9.129 0.549 -3.455 1.00 92.69 107 ALA A N 1
ATOM 745 C CA . ALA A 1 107 ? -9.803 -0.590 -2.830 1.00 92.69 107 ALA A CA 1
ATOM 746 C C . ALA A 1 107 ? -9.902 -0.432 -1.303 1.00 92.69 107 ALA A C 1
ATOM 748 O O . ALA A 1 107 ? -10.956 -0.695 -0.726 1.00 92.69 107 ALA A O 1
ATOM 749 N N . TYR A 1 108 ? -8.842 0.061 -0.658 1.00 90.75 108 TYR A N 1
ATOM 750 C CA . TYR A 1 108 ? -8.834 0.321 0.781 1.00 90.75 108 TYR A CA 1
ATOM 751 C C . TYR A 1 108 ? -9.770 1.471 1.182 1.00 90.75 108 TYR A C 1
ATOM 753 O O . TYR A 1 108 ? -10.540 1.339 2.128 1.00 90.75 108 TYR A O 1
ATOM 761 N N . VAL A 1 109 ? -9.807 2.566 0.420 1.00 91.31 109 VAL A N 1
ATOM 762 C CA . VAL A 1 109 ? -10.758 3.667 0.654 1.00 91.31 109 VAL A CA 1
ATOM 763 C C . VAL A 1 109 ? -12.202 3.178 0.517 1.00 91.31 109 VAL A C 1
ATOM 765 O O . VAL A 1 109 ? -13.040 3.512 1.348 1.00 91.31 109 VAL A O 1
ATOM 768 N N . ARG A 1 110 ? -12.501 2.331 -0.477 1.00 91.62 110 ARG A N 1
ATOM 769 C CA . ARG A 1 110 ? -13.832 1.715 -0.621 1.00 91.62 110 ARG A CA 1
ATOM 770 C C . ARG A 1 110 ? -14.201 0.814 0.558 1.00 91.62 110 ARG A C 1
ATOM 772 O O . ARG A 1 110 ? -15.375 0.733 0.905 1.00 91.62 110 ARG A O 1
ATOM 779 N N . LEU A 1 111 ? -13.222 0.141 1.163 1.00 91.12 111 LEU A N 1
ATOM 780 C CA . LEU A 1 111 ? -13.432 -0.630 2.386 1.00 91.12 111 LEU A CA 1
ATOM 781 C C . LEU A 1 111 ? -13.778 0.290 3.565 1.00 91.12 111 LEU A C 1
ATOM 783 O O . LEU A 1 111 ? -14.738 0.005 4.272 1.00 91.12 111 LEU A O 1
ATOM 787 N N . LEU A 1 112 ? -13.060 1.405 3.731 1.00 89.50 112 LEU A N 1
ATOM 788 C CA . LEU A 1 112 ? -13.338 2.399 4.776 1.00 89.50 112 LEU A CA 1
ATOM 789 C C . LEU A 1 112 ? -14.686 3.107 4.604 1.00 89.50 112 LEU A C 1
ATOM 791 O O . LEU A 1 112 ? -15.307 3.498 5.584 1.00 89.50 112 LEU A O 1
ATOM 795 N N . GLN A 1 113 ? -15.156 3.263 3.367 1.00 89.62 113 GLN A N 1
ATOM 796 C CA . GLN A 1 113 ? -16.478 3.824 3.075 1.00 89.62 113 GLN A CA 1
ATOM 797 C C . GLN A 1 113 ? -17.635 2.891 3.472 1.00 89.62 113 GLN A C 1
ATOM 799 O O . GLN A 1 113 ? -18.796 3.289 3.379 1.00 89.62 113 GLN A O 1
ATOM 804 N N . ASN A 1 114 ? -17.356 1.658 3.905 1.00 89.44 114 ASN A N 1
ATOM 805 C CA . ASN A 1 114 ? -18.374 0.776 4.455 1.00 89.44 114 ASN A CA 1
ATOM 806 C C . ASN A 1 114 ? -18.706 1.195 5.902 1.00 89.44 114 ASN A C 1
ATOM 808 O O . ASN A 1 114 ? -17.839 1.077 6.765 1.00 89.44 114 ASN A O 1
ATOM 812 N N . PRO A 1 115 ? -19.954 1.597 6.209 1.00 89.06 115 PRO A N 1
ATOM 813 C CA . PRO A 1 115 ? -20.334 2.061 7.546 1.00 89.06 115 PRO A CA 1
ATOM 814 C C . PRO A 1 115 ? -20.234 0.984 8.637 1.00 89.06 115 PRO A C 1
ATOM 816 O O . PRO A 1 115 ? -20.239 1.312 9.818 1.00 89.06 115 PRO A O 1
ATOM 819 N N . PHE A 1 116 ? -20.149 -0.295 8.261 1.00 86.44 116 PHE A N 1
ATOM 820 C CA . PHE A 1 116 ? -19.983 -1.411 9.196 1.00 86.44 116 PHE A CA 1
ATOM 821 C C . PHE A 1 116 ? -18.523 -1.830 9.392 1.00 86.44 116 PHE A C 1
ATOM 823 O O . PHE A 1 116 ? -18.250 -2.750 10.158 1.00 86.44 116 PHE A O 1
ATOM 830 N N . TYR A 1 117 ? -17.585 -1.209 8.675 1.00 84.69 117 TYR A N 1
ATOM 831 C CA . TYR A 1 117 ? -16.168 -1.498 8.827 1.00 84.69 117 TYR A CA 1
ATOM 832 C C . TYR A 1 117 ? -15.578 -0.623 9.933 1.00 84.69 117 TYR A C 1
ATOM 834 O O . TYR A 1 117 ? -15.652 0.601 9.862 1.00 84.69 117 TYR A O 1
ATOM 842 N N . GLN A 1 118 ? -14.982 -1.250 10.947 1.00 83.00 118 GLN A N 1
ATOM 843 C CA . GLN A 1 118 ? -14.340 -0.547 12.055 1.00 83.00 118 GLN A CA 1
ATOM 844 C C . GLN A 1 118 ? -12.827 -0.487 11.818 1.00 83.00 118 GLN A C 1
ATOM 846 O O . GLN A 1 118 ? -12.145 -1.498 11.978 1.00 83.00 118 GLN A O 1
ATOM 851 N N . PRO A 1 119 ? -12.268 0.665 11.411 1.00 78.81 119 PRO A N 1
ATOM 852 C CA . PRO A 1 119 ? -10.842 0.763 11.105 1.00 78.81 119 PRO A CA 1
ATOM 853 C C . PRO A 1 119 ? -9.954 0.535 12.334 1.00 78.81 119 PRO A C 1
ATOM 855 O O . PRO A 1 119 ? -8.870 -0.030 12.195 1.00 78.81 119 PRO A O 1
ATOM 858 N N . ASP A 1 120 ? -10.433 0.908 13.521 1.00 76.31 120 ASP A N 1
ATOM 859 C CA . ASP A 1 120 ? -9.664 0.868 14.769 1.00 76.31 120 ASP A CA 1
ATOM 860 C C . ASP A 1 120 ? -9.310 -0.562 15.208 1.00 76.31 120 ASP A C 1
ATOM 862 O O . ASP A 1 120 ? -8.259 -0.780 15.809 1.00 76.31 120 ASP A O 1
ATOM 866 N N . GLU A 1 121 ? -10.130 -1.559 14.847 1.00 77.44 121 GLU A N 1
ATOM 867 C CA . GLU A 1 121 ? -9.841 -2.978 15.110 1.00 77.44 121 GLU A CA 1
ATOM 868 C C . GLU A 1 121 ? -8.678 -3.507 14.252 1.00 77.44 121 GLU A C 1
ATOM 870 O O . GLU A 1 121 ? -8.007 -4.476 14.615 1.00 77.44 121 GLU A O 1
ATOM 875 N N . HIS A 1 122 ? -8.431 -2.878 13.101 1.00 75.25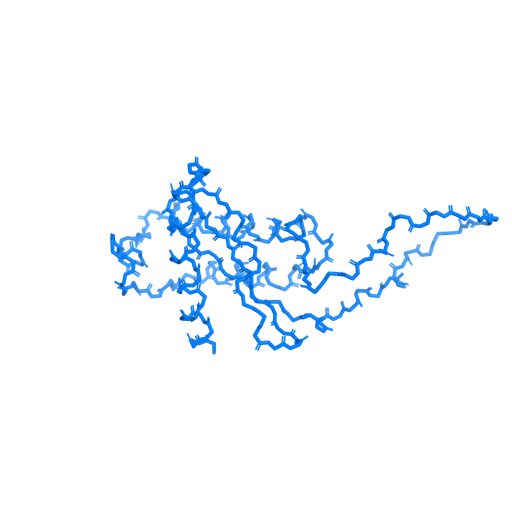 122 HIS A N 1
ATOM 876 C CA . HIS A 1 122 ? -7.488 -3.342 12.082 1.00 75.25 122 HIS A CA 1
ATOM 877 C C . HIS A 1 122 ? -6.201 -2.514 12.025 1.00 75.25 122 HIS A C 1
ATOM 879 O O . HIS A 1 122 ? -5.159 -3.025 11.617 1.00 75.25 122 HIS A O 1
ATOM 885 N N . ALA A 1 123 ? -6.263 -1.249 12.434 1.00 70.94 123 ALA A N 1
ATOM 886 C CA . ALA A 1 123 ? -5.140 -0.323 12.460 1.00 70.94 123 ALA A CA 1
ATOM 887 C C . ALA A 1 123 ? -5.140 0.461 13.785 1.00 70.94 123 ALA A C 1
ATOM 889 O O . ALA A 1 123 ? -5.431 1.659 13.789 1.00 70.94 123 ALA A O 1
ATOM 890 N N . PRO A 1 124 ? -4.836 -0.196 14.922 1.00 68.56 124 PRO A N 1
ATOM 891 C CA . PRO A 1 124 ? -4.782 0.486 16.207 1.00 68.56 124 PRO A CA 1
ATOM 892 C C . PRO A 1 124 ? -3.738 1.611 16.178 1.00 68.56 124 PRO A C 1
ATOM 894 O O . PRO A 1 124 ? -2.692 1.487 15.537 1.00 68.56 124 PRO A O 1
ATOM 897 N N . LEU A 1 125 ? -3.994 2.682 16.937 1.00 60.44 125 LEU A N 1
ATOM 898 C CA . LEU A 1 125 ? -3.216 3.936 16.997 1.00 60.44 125 LEU A CA 1
ATOM 899 C C . LEU A 1 125 ? -1.731 3.801 17.423 1.00 60.44 125 LEU A C 1
ATOM 901 O O . LEU A 1 125 ? -1.045 4.804 17.586 1.00 60.44 125 LEU A O 1
ATOM 905 N N . GLY A 1 126 ? -1.209 2.583 17.576 1.00 62.00 126 GLY A N 1
ATOM 906 C CA . GLY A 1 126 ? 0.203 2.286 17.842 1.00 62.00 126 GLY A CA 1
ATOM 907 C C . GLY A 1 126 ? 0.868 1.363 16.814 1.00 62.00 126 GLY A C 1
ATOM 908 O O . GLY A 1 126 ? 2.002 0.952 17.034 1.00 62.00 126 GLY A O 1
ATOM 909 N N . GLY A 1 127 ? 0.180 0.978 15.731 1.00 60.28 127 GLY A N 1
ATOM 910 C CA . GLY A 1 127 ? 0.729 0.145 14.647 1.00 60.28 127 GLY A CA 1
ATOM 911 C C . GLY A 1 127 ? 1.025 -1.320 15.006 1.00 60.28 127 GLY A C 1
ATOM 912 O O . GLY A 1 127 ? 1.298 -2.124 14.117 1.00 60.28 127 GLY A O 1
ATOM 913 N N . ALA A 1 128 ? 0.939 -1.696 16.284 1.00 58.34 128 ALA A N 1
ATOM 914 C CA . ALA A 1 128 ? 1.167 -3.051 16.766 1.00 58.34 128 ALA A CA 1
ATOM 915 C C . ALA A 1 128 ? -0.162 -3.780 17.018 1.00 58.34 128 ALA A C 1
ATOM 917 O O . ALA A 1 128 ? -0.955 -3.363 17.858 1.00 58.34 128 ALA A O 1
ATOM 918 N N . GLY A 1 129 ? -0.372 -4.900 16.319 1.00 63.94 129 GLY A N 1
ATOM 919 C CA . GLY A 1 129 ? -1.437 -5.857 16.639 1.00 63.94 129 GLY A CA 1
ATOM 920 C C . GLY A 1 129 ? -2.850 -5.438 16.220 1.00 63.94 129 GLY A C 1
ATOM 921 O O . GLY A 1 129 ? -3.715 -5.273 17.071 1.00 63.94 129 GLY A O 1
ATOM 922 N N . GLY A 1 130 ? -3.097 -5.333 14.911 1.00 70.62 130 GLY A N 1
ATOM 923 C CA . GLY A 1 130 ? -4.443 -5.205 14.338 1.00 70.62 130 GLY A CA 1
ATOM 924 C C . GLY A 1 130 ? -5.018 -6.543 13.859 1.00 70.62 130 GLY A C 1
ATOM 925 O O . GLY A 1 130 ? -4.277 -7.451 13.468 1.00 70.62 130 GLY A O 1
ATOM 926 N N . GLN A 1 131 ? -6.346 -6.667 13.863 1.00 78.38 131 GLN A N 1
ATOM 927 C CA . GLN A 1 131 ? -7.037 -7.808 13.266 1.00 78.38 131 GLN A CA 1
ATOM 928 C C . GLN A 1 131 ? -6.842 -7.831 11.749 1.00 78.38 131 GLN A C 1
ATOM 930 O O . GLN A 1 131 ? -6.745 -6.797 11.085 1.00 78.38 131 GLN A O 1
ATOM 935 N N . ARG A 1 132 ? -6.845 -9.029 11.163 1.00 83.94 132 ARG A N 1
ATOM 936 C CA . ARG A 1 132 ? -6.812 -9.176 9.706 1.00 83.94 132 ARG A CA 1
ATOM 937 C C . ARG A 1 132 ? -8.109 -8.638 9.094 1.00 83.94 132 ARG A C 1
ATOM 939 O O . ARG A 1 132 ? -9.197 -8.940 9.572 1.00 83.94 132 ARG A O 1
ATOM 946 N N . ILE A 1 133 ? -7.995 -7.922 7.979 1.00 86.94 133 ILE A N 1
ATOM 947 C CA . ILE A 1 133 ? -9.145 -7.534 7.154 1.00 86.94 133 ILE A CA 1
ATOM 948 C C . ILE A 1 133 ? -9.800 -8.799 6.574 1.00 86.94 133 ILE A C 1
ATOM 950 O O . ILE A 1 133 ? -9.147 -9.561 5.862 1.00 86.94 133 ILE A O 1
ATOM 954 N N . VAL A 1 134 ? -11.089 -9.016 6.858 1.00 86.75 134 VAL A N 1
ATOM 955 C CA . VAL A 1 134 ? -11.865 -10.205 6.433 1.00 86.75 134 VAL A CA 1
ATOM 956 C C . VAL A 1 134 ? -13.023 -9.857 5.484 1.00 86.75 134 VAL A C 1
ATOM 958 O O . VAL A 1 134 ? -14.138 -10.364 5.602 1.00 86.75 134 VAL A O 1
ATOM 961 N N . SER A 1 135 ? -12.779 -8.970 4.518 1.00 89.62 135 SER A N 1
ATOM 962 C CA . SER A 1 135 ? -13.795 -8.532 3.551 1.00 89.62 135 SER A CA 1
ATOM 963 C C . SER A 1 135 ? -13.670 -9.276 2.222 1.00 89.62 135 SER A C 1
ATOM 965 O O . SER A 1 135 ? -12.721 -9.067 1.473 1.00 89.62 135 SER A O 1
ATOM 967 N N . ARG A 1 136 ? -14.691 -10.072 1.864 1.00 91.81 136 ARG A N 1
ATOM 968 C CA . ARG A 1 136 ? -14.736 -10.807 0.581 1.00 91.81 136 ARG A CA 1
ATOM 969 C C . ARG A 1 136 ? -14.597 -9.893 -0.635 1.00 91.81 136 ARG A C 1
ATOM 971 O O . ARG A 1 136 ? -13.988 -10.272 -1.629 1.00 91.81 136 ARG A O 1
ATOM 978 N N . ARG A 1 137 ? -15.189 -8.697 -0.563 1.00 91.19 137 ARG A N 1
ATOM 979 C CA . ARG A 1 137 ? -15.113 -7.706 -1.641 1.00 91.19 137 ARG A CA 1
ATOM 980 C C . ARG A 1 137 ? -13.695 -7.163 -1.780 1.00 91.19 137 ARG A C 1
ATOM 982 O O . ARG A 1 137 ? -13.191 -7.093 -2.892 1.00 91.19 137 ARG A O 1
ATOM 989 N N . PHE A 1 138 ? -13.062 -6.831 -0.656 1.00 92.88 138 PHE A N 1
ATOM 990 C CA . PHE A 1 138 ? -11.684 -6.354 -0.638 1.00 92.88 138 PHE A CA 1
ATOM 991 C C . PHE A 1 138 ? -10.707 -7.428 -1.134 1.00 92.88 138 PHE A C 1
ATOM 993 O O . PHE A 1 138 ? -9.857 -7.136 -1.968 1.00 92.88 138 PHE A O 1
ATOM 1000 N N . ASP A 1 139 ? -10.882 -8.679 -0.703 1.00 93.06 139 ASP A N 1
ATOM 1001 C CA . ASP A 1 139 ? -10.081 -9.810 -1.183 1.00 93.06 139 ASP A CA 1
ATOM 1002 C C . ASP A 1 139 ? -10.238 -10.009 -2.700 1.00 93.06 139 ASP A C 1
ATOM 1004 O O . ASP A 1 139 ? -9.250 -10.215 -3.406 1.00 93.06 139 ASP A O 1
ATOM 1008 N N . ALA A 1 140 ? -11.464 -9.899 -3.224 1.00 93.62 140 ALA A N 1
ATOM 1009 C CA . ALA A 1 140 ? -11.726 -9.978 -4.660 1.00 93.62 140 ALA A CA 1
ATOM 1010 C C . ALA A 1 140 ? -11.093 -8.811 -5.438 1.00 93.62 140 ALA A C 1
ATOM 1012 O O . ALA A 1 140 ? -10.517 -9.030 -6.503 1.00 93.62 140 ALA A O 1
ATOM 1013 N N . ASP A 1 141 ? -11.157 -7.588 -4.902 1.00 93.31 141 ASP A N 1
ATOM 1014 C CA . ASP A 1 141 ? -10.500 -6.412 -5.477 1.00 93.31 141 ASP A CA 1
ATOM 1015 C C . ASP A 1 141 ? -8.974 -6.595 -5.530 1.00 93.31 141 ASP A C 1
ATOM 1017 O O . ASP A 1 141 ? -8.373 -6.398 -6.585 1.00 93.31 141 ASP A O 1
ATOM 1021 N N . MET A 1 142 ? -8.350 -7.021 -4.426 1.00 92.44 142 MET A N 1
ATOM 1022 C CA . MET A 1 142 ? -6.901 -7.249 -4.353 1.00 92.44 142 MET A CA 1
ATOM 1023 C C . MET A 1 142 ? -6.447 -8.368 -5.287 1.00 92.44 142 MET A C 1
ATOM 1025 O O . MET A 1 142 ? -5.425 -8.238 -5.961 1.00 92.44 142 MET A O 1
ATOM 1029 N N . ARG A 1 143 ? -7.237 -9.441 -5.392 1.00 93.25 143 ARG A N 1
ATOM 1030 C CA . ARG A 1 143 ? -6.988 -10.519 -6.350 1.00 93.25 143 ARG A CA 1
ATOM 1031 C C . ARG A 1 143 ? -7.075 -10.026 -7.795 1.00 93.25 143 ARG A C 1
ATOM 1033 O O . ARG A 1 143 ? -6.167 -10.301 -8.570 1.00 93.25 143 ARG A O 1
ATOM 1040 N N . ARG A 1 144 ? -8.110 -9.251 -8.142 1.00 92.69 144 ARG A N 1
ATOM 1041 C CA . ARG A 1 144 ? -8.272 -8.651 -9.480 1.00 92.69 144 ARG A CA 1
ATOM 1042 C C . ARG A 1 144 ? -7.095 -7.746 -9.838 1.00 92.69 144 ARG A C 1
ATOM 1044 O O . ARG A 1 144 ? -6.618 -7.793 -10.965 1.00 92.69 144 ARG A O 1
ATOM 1051 N N . ILE A 1 145 ? -6.626 -6.939 -8.886 1.00 92.12 145 ILE A N 1
ATOM 1052 C CA . ILE A 1 145 ? -5.465 -6.059 -9.066 1.00 92.12 145 ILE A CA 1
ATOM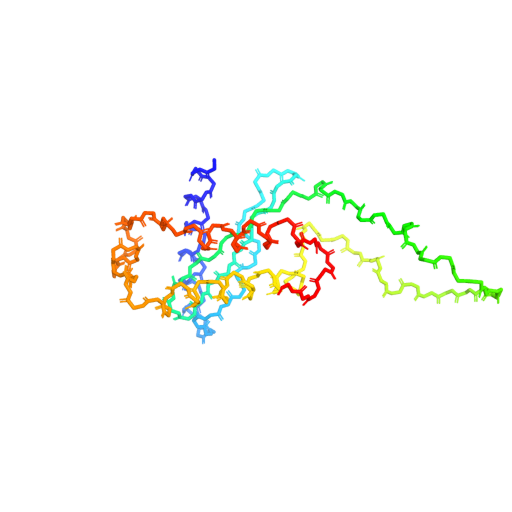 1053 C C . ILE A 1 145 ? -4.201 -6.890 -9.320 1.00 92.12 145 ILE A C 1
ATOM 1055 O O . ILE A 1 145 ? -3.486 -6.618 -10.278 1.00 92.12 145 ILE A O 1
ATOM 1059 N N . GLY A 1 146 ? -3.949 -7.922 -8.508 1.00 88.56 146 GLY A N 1
ATOM 1060 C CA . GLY A 1 146 ? -2.770 -8.781 -8.652 1.00 88.56 146 GLY A CA 1
ATOM 1061 C C . GLY A 1 146 ? -2.762 -9.630 -9.928 1.00 88.56 146 GLY A C 1
ATOM 1062 O O . GLY A 1 146 ? -1.703 -9.847 -10.503 1.00 88.56 146 GLY A O 1
ATOM 1063 N N . GLU A 1 147 ? -3.927 -10.093 -10.390 1.00 88.00 147 GLU A N 1
ATOM 1064 C CA . GLU A 1 147 ? -4.064 -10.857 -11.640 1.00 88.00 147 GLU A CA 1
ATOM 1065 C C . GLU A 1 147 ? -4.049 -9.956 -12.889 1.00 88.00 147 GLU A C 1
ATOM 1067 O O . GLU A 1 147 ? -3.588 -10.379 -13.948 1.00 88.00 147 GLU A O 1
ATOM 1072 N N . GLY A 1 148 ? -4.568 -8.728 -12.781 1.00 84.94 148 GLY A N 1
ATOM 1073 C CA . GLY A 1 148 ? -4.701 -7.789 -13.897 1.00 84.94 148 GLY A CA 1
ATOM 1074 C C . GLY A 1 148 ? -3.492 -6.881 -14.120 1.00 84.94 148 GLY A C 1
ATOM 1075 O O . GLY A 1 148 ? -3.374 -6.283 -15.189 1.00 84.94 148 GLY A O 1
ATOM 1076 N N . TRP A 1 149 ? -2.599 -6.755 -13.137 1.00 86.38 149 TRP A N 1
ATOM 1077 C CA . TRP A 1 149 ? -1.431 -5.889 -13.243 1.00 86.38 149 TRP A CA 1
ATOM 1078 C C . TRP A 1 149 ? -0.192 -6.641 -13.726 1.00 86.38 149 TRP A C 1
ATOM 1080 O O . TRP A 1 149 ? 0.228 -7.647 -13.157 1.00 86.38 149 TRP A O 1
ATOM 1090 N N . THR A 1 150 ? 0.438 -6.082 -14.755 1.00 79.69 150 THR A N 1
ATOM 1091 C CA . THR A 1 150 ? 1.790 -6.424 -15.200 1.00 79.69 150 THR A CA 1
ATOM 1092 C C . THR A 1 150 ? 2.578 -5.133 -15.428 1.00 79.69 150 THR A C 1
ATOM 1094 O O . THR A 1 150 ? 1.963 -4.096 -15.710 1.00 79.69 150 THR A O 1
ATOM 1097 N N . PRO A 1 151 ? 3.922 -5.163 -15.376 1.00 73.25 151 PRO A N 1
ATOM 1098 C CA . PRO A 1 151 ? 4.736 -4.003 -15.734 1.00 73.25 151 PRO A CA 1
ATOM 1099 C C . PRO A 1 151 ? 4.322 -3.442 -17.107 1.00 73.25 151 PRO A C 1
ATOM 1101 O O . PRO A 1 151 ? 4.162 -4.199 -18.066 1.00 73.25 151 PRO A O 1
ATOM 1104 N N . GLY A 1 152 ? 4.080 -2.130 -17.185 1.00 68.50 152 GLY A N 1
ATOM 1105 C CA . GLY A 1 152 ? 3.562 -1.445 -18.381 1.00 68.50 152 GLY A CA 1
ATOM 1106 C C . GLY A 1 152 ? 2.048 -1.182 -18.401 1.00 68.50 152 GLY A C 1
ATOM 1107 O O . GLY A 1 152 ? 1.592 -0.366 -19.201 1.00 68.50 152 GLY A O 1
ATOM 1108 N N . VAL A 1 153 ? 1.259 -1.791 -17.507 1.00 76.31 153 VAL A N 1
ATOM 1109 C CA . VAL A 1 153 ? -0.163 -1.443 -17.336 1.00 76.31 153 VAL A CA 1
ATOM 1110 C C . VAL A 1 153 ? -0.282 -0.122 -16.575 1.00 76.31 153 VAL A C 1
ATOM 1112 O O . VAL A 1 153 ? 0.156 -0.010 -15.432 1.00 76.31 153 VAL A O 1
ATOM 1115 N N . THR A 1 154 ? -0.899 0.883 -17.198 1.00 75.31 154 THR A N 1
ATOM 1116 C CA . THR A 1 154 ? -1.034 2.239 -16.635 1.00 75.31 154 THR A CA 1
ATOM 1117 C C . THR A 1 154 ? -2.379 2.501 -15.944 1.00 75.31 154 THR A C 1
ATOM 1119 O O . THR A 1 154 ? -2.519 3.525 -15.274 1.00 75.31 154 THR A O 1
ATOM 1122 N N . SER A 1 155 ? -3.360 1.594 -16.064 1.00 70.69 155 SER A N 1
ATOM 1123 C CA . SER A 1 155 ? -4.715 1.723 -15.496 1.00 70.69 155 SER A CA 1
ATOM 1124 C C . SER A 1 155 ? -5.300 0.354 -15.100 1.00 70.69 155 SER A C 1
ATOM 1126 O O . SER A 1 155 ? -5.106 -0.614 -15.833 1.00 70.69 155 SER A O 1
ATOM 1128 N N . LEU A 1 156 ? -5.985 0.273 -13.945 1.00 71.94 156 LEU A N 1
ATOM 1129 C CA . LEU A 1 156 ? -6.515 -0.947 -13.295 1.00 71.94 156 LEU A CA 1
ATOM 1130 C C . LEU A 1 156 ? -7.899 -0.725 -12.659 1.00 71.94 156 LEU A C 1
ATOM 1132 O O . LEU A 1 156 ? -8.139 0.411 -12.197 1.00 71.94 156 LEU A O 1
#

Secondary structure (DSSP, 8-state):
-HHHHHHHHHHHHHHHHHHHHHT--S-EEEEEEEEEETTEEEEEEE-TTS-EEEEEEETTS----TT---------------TTS----SS--HHHHHHHHHHHHHHHHHHHT-TT--GGGTS-TTSS-PPPP--HHHHHHHHHHHHH--TT----

Organism: NCBI:txid123648

Radius of gyration: 19.09 Å; chains: 1; bounding box: 40×32×64 Å

Foldseek 3Di:
DVVVVVQLVVQVVVVQVVCVVVVPAQWDFSAFSDPPDLFKTKTWTADSVGDIDIDIGGPVPDPPPPPPDDDDDDDDDDDDDPPDDDDDDSHDDPQQCVQLVVLLVVLVVVQVPPPPDDVCQAQPPVRPDHDDDDDPSSVVSNVCSVVVGDRPDNHD